Protein AF-A0A939DTU3-F1 (afdb_monomer_lite)

Structure (mmCIF, N/CA/C/O backbone):
data_AF-A0A939DTU3-F1
#
_entry.id   AF-A0A939DTU3-F1
#
loop_
_atom_site.group_PDB
_atom_site.id
_atom_site.type_symbol
_atom_site.label_atom_id
_atom_site.label_alt_id
_atom_site.label_comp_id
_atom_site.label_asym_id
_atom_site.label_entity_id
_atom_site.label_seq_id
_atom_site.pdbx_PDB_ins_code
_atom_site.Cartn_x
_atom_site.Cartn_y
_atom_site.Cartn_z
_atom_site.occupancy
_atom_site.B_iso_or_equiv
_atom_site.auth_seq_id
_atom_site.auth_comp_id
_atom_site.auth_asym_id
_atom_site.auth_atom_id
_atom_site.pdbx_PDB_model_num
ATOM 1 N N . MET A 1 1 ? -8.371 29.350 4.666 1.00 39.81 1 MET A N 1
ATOM 2 C CA . MET A 1 1 ? -8.059 27.941 4.347 1.00 39.81 1 MET A CA 1
ATOM 3 C C . MET A 1 1 ? -9.380 27.213 4.183 1.00 39.81 1 MET A C 1
ATOM 5 O O . MET A 1 1 ? -10.179 27.266 5.108 1.00 39.81 1 MET A O 1
ATOM 9 N N . SER A 1 2 ? -9.665 26.665 2.997 1.00 49.03 2 SER A N 1
ATOM 10 C CA . SER A 1 2 ? -10.863 25.835 2.794 1.00 49.03 2 SER A CA 1
ATOM 11 C C . SER A 1 2 ? -10.689 24.526 3.569 1.00 49.03 2 SER A C 1
ATOM 13 O O . SER A 1 2 ? -9.553 24.080 3.730 1.00 49.03 2 SER A O 1
ATOM 15 N N . ALA A 1 3 ? -11.773 23.953 4.092 1.00 54.25 3 ALA A N 1
ATOM 16 C CA . ALA A 1 3 ? -11.692 22.657 4.754 1.00 54.25 3 ALA A CA 1
ATOM 17 C C . ALA A 1 3 ? -11.237 21.600 3.726 1.00 54.25 3 ALA A C 1
ATOM 19 O O . ALA A 1 3 ? -11.767 21.603 2.610 1.00 54.25 3 ALA A O 1
ATOM 20 N N . PRO A 1 4 ? -10.262 20.745 4.072 1.00 59.47 4 PRO A N 1
ATOM 21 C CA . PRO A 1 4 ? -9.786 19.695 3.178 1.00 59.47 4 PRO A CA 1
ATOM 22 C C . PRO A 1 4 ? -10.954 18.791 2.769 1.00 59.47 4 PRO A C 1
ATOM 24 O O . PRO A 1 4 ? -11.796 18.439 3.602 1.00 59.47 4 PRO A O 1
ATOM 27 N N . ARG A 1 5 ? -11.065 18.489 1.473 1.00 64.00 5 ARG A N 1
ATOM 28 C CA . ARG A 1 5 ? -12.196 17.722 0.930 1.00 64.00 5 ARG A CA 1
ATOM 29 C C . ARG A 1 5 ? -12.068 16.246 1.313 1.00 64.00 5 ARG A C 1
ATOM 31 O O . ARG A 1 5 ? -10.968 15.728 1.457 1.00 64.00 5 ARG A O 1
ATOM 38 N N . ASP A 1 6 ? -13.194 15.539 1.416 1.00 54.84 6 ASP A N 1
ATOM 39 C CA . ASP A 1 6 ? -13.248 14.138 1.880 1.00 54.84 6 ASP A CA 1
ATOM 40 C C . ASP A 1 6 ? -12.370 13.149 1.080 1.00 54.84 6 ASP A C 1
ATOM 42 O O . ASP A 1 6 ? -12.068 12.062 1.570 1.00 54.84 6 ASP A O 1
ATOM 46 N N . TRP A 1 7 ? -11.954 13.505 -0.139 1.00 59.81 7 TRP A N 1
ATOM 47 C CA . TRP A 1 7 ? -11.075 12.693 -0.985 1.00 59.81 7 TRP A CA 1
ATOM 48 C C . TRP A 1 7 ? -9.574 12.912 -0.731 1.00 59.81 7 TRP A C 1
ATOM 50 O O . TRP A 1 7 ? -8.773 12.185 -1.310 1.00 59.81 7 TRP A O 1
ATOM 60 N N . GLU A 1 8 ? -9.188 13.858 0.131 1.00 67.75 8 GLU A N 1
ATOM 61 C CA . GLU A 1 8 ? -7.785 14.146 0.482 1.00 67.75 8 GLU A CA 1
ATOM 62 C C . GLU A 1 8 ? -7.236 13.189 1.558 1.00 67.75 8 GLU A C 1
ATOM 64 O O . GLU A 1 8 ? -6.025 13.052 1.721 1.00 67.75 8 GLU A O 1
ATOM 69 N N . PHE A 1 9 ? -8.105 12.481 2.293 1.00 78.50 9 PHE A N 1
ATOM 70 C CA . PHE A 1 9 ? -7.690 11.602 3.390 1.00 78.50 9 PHE A CA 1
ATOM 71 C C . PHE A 1 9 ? -8.004 10.130 3.129 1.00 78.50 9 PHE A C 1
ATOM 73 O O . PHE A 1 9 ? -9.106 9.762 2.724 1.00 78.50 9 PHE A O 1
ATOM 80 N N . ARG A 1 10 ? -7.047 9.258 3.475 1.00 83.81 10 ARG A N 1
ATOM 81 C CA . ARG A 1 10 ? -7.217 7.793 3.420 1.00 83.81 10 ARG A CA 1
ATOM 82 C C . ARG A 1 10 ? -8.316 7.295 4.367 1.00 83.81 10 ARG A C 1
ATOM 84 O O . ARG A 1 10 ? -9.022 6.350 4.036 1.00 83.81 10 ARG A O 1
ATOM 91 N N . PHE A 1 11 ? -8.474 7.936 5.525 1.00 82.56 11 PHE A N 1
ATOM 92 C CA . PHE A 1 11 ? -9.548 7.702 6.496 1.00 82.56 11 PHE A CA 1
ATOM 93 C C . PHE A 1 11 ? -9.659 8.905 7.455 1.00 82.56 11 PHE A C 1
ATOM 95 O O . PHE A 1 11 ? -8.809 9.796 7.457 1.00 82.56 11 PHE A O 1
ATOM 102 N N . ARG A 1 12 ? -10.714 8.935 8.267 1.00 81.12 12 ARG A N 1
ATOM 103 C CA . ARG A 1 12 ? -11.112 10.003 9.190 1.00 81.12 12 ARG A CA 1
ATOM 104 C C . ARG A 1 12 ? -11.209 9.453 10.612 1.00 81.12 12 ARG A C 1
ATOM 106 O O . ARG A 1 12 ? -11.465 8.268 10.823 1.00 81.12 12 ARG A O 1
ATOM 113 N N . CYS A 1 13 ? -11.149 10.345 11.600 1.00 80.38 13 CYS A N 1
ATOM 114 C CA . CYS A 1 13 ? -11.390 9.992 13.007 1.00 80.38 13 CYS A CA 1
ATOM 115 C C . CYS A 1 13 ? -12.804 9.439 13.276 1.00 80.38 13 CYS A C 1
ATOM 117 O O . CYS A 1 13 ? -13.043 8.872 14.339 1.00 80.38 13 CYS A O 1
ATOM 119 N N . ALA A 1 14 ? -13.739 9.622 12.335 1.00 80.62 14 ALA A N 1
ATOM 120 C CA . ALA A 1 14 ? -15.076 9.038 12.391 1.00 80.62 14 ALA A CA 1
ATOM 121 C C . ALA A 1 14 ? -15.072 7.521 12.139 1.00 80.62 14 ALA A C 1
ATOM 123 O O . ALA A 1 14 ? -15.961 6.831 12.623 1.00 80.62 14 ALA A O 1
ATOM 124 N N . GLU A 1 15 ? -14.093 7.007 11.386 1.00 81.38 15 GLU A N 1
ATOM 125 C CA . GLU A 1 15 ? -14.000 5.579 11.058 1.00 81.38 15 GLU A CA 1
ATOM 126 C C . GLU A 1 15 ? -13.094 4.826 12.031 1.00 81.38 15 GLU A C 1
ATOM 128 O O . GLU A 1 15 ? -13.397 3.693 12.390 1.00 81.38 15 GLU A O 1
ATOM 133 N N . LEU A 1 16 ? -12.029 5.472 12.513 1.00 82.50 16 LEU A N 1
ATOM 134 C CA . LEU A 1 16 ? -11.208 4.953 13.602 1.00 82.50 16 LEU A CA 1
ATOM 135 C C . LEU A 1 16 ? -10.844 6.088 14.556 1.00 82.50 16 LEU A C 1
ATOM 137 O O . LEU A 1 16 ? -10.200 7.064 14.163 1.00 82.50 16 LEU A O 1
ATOM 141 N N . SER A 1 17 ? -11.239 5.964 15.823 1.00 84.81 17 SER A N 1
ATOM 142 C CA . SER A 1 17 ? -10.909 6.988 16.814 1.00 84.81 17 SER A CA 1
ATOM 143 C C . SER A 1 17 ? -9.407 7.009 17.108 1.00 84.81 17 SER A C 1
ATOM 145 O O . SER A 1 17 ? -8.722 5.988 17.029 1.00 84.81 17 SER A O 1
ATOM 147 N N . PHE A 1 18 ? -8.890 8.165 17.531 1.00 84.06 18 PHE A N 1
ATOM 148 C CA . PHE A 1 18 ? -7.474 8.304 17.888 1.00 84.06 18 PHE A CA 1
ATOM 149 C C . PHE A 1 18 ? -7.040 7.328 18.999 1.00 84.06 18 PHE A C 1
ATOM 151 O O . PHE A 1 18 ? -5.942 6.773 18.965 1.00 84.06 18 PHE A O 1
ATOM 158 N N . VAL A 1 19 ? -7.931 7.083 19.966 1.00 87.69 19 VAL A N 1
ATOM 159 C CA . VAL A 1 19 ? -7.699 6.172 21.099 1.00 87.69 19 VAL A CA 1
ATOM 160 C C . VAL A 1 19 ? -7.534 4.723 20.636 1.00 87.69 19 VAL A C 1
ATOM 162 O O . VAL A 1 19 ? -6.779 3.974 21.249 1.00 87.69 19 VAL A O 1
ATOM 165 N N . GLN A 1 20 ? -8.201 4.337 19.547 1.00 85.94 20 GLN A N 1
ATOM 166 C CA . GLN A 1 20 ? -8.070 3.008 18.949 1.00 85.94 20 GLN A CA 1
ATOM 167 C C . GLN A 1 20 ? -6.860 2.938 18.011 1.00 85.94 20 GLN A C 1
ATOM 169 O O . GLN A 1 20 ? -6.030 2.039 18.140 1.00 85.94 20 GLN A O 1
ATOM 174 N N . ILE A 1 21 ? -6.694 3.930 17.128 1.00 89.88 21 ILE A N 1
ATOM 175 C CA . ILE A 1 21 ? -5.698 3.844 16.057 1.00 89.88 21 ILE A CA 1
ATOM 176 C C . ILE A 1 21 ? -4.262 3.868 16.554 1.00 89.88 21 ILE A C 1
ATOM 178 O O . ILE A 1 21 ? -3.417 3.181 15.993 1.00 89.88 21 ILE A O 1
ATOM 182 N N . VAL A 1 22 ? -3.951 4.643 17.595 1.00 90.81 22 VAL A N 1
ATOM 183 C CA . VAL A 1 22 ? -2.562 4.787 18.046 1.00 90.81 22 VAL A CA 1
AT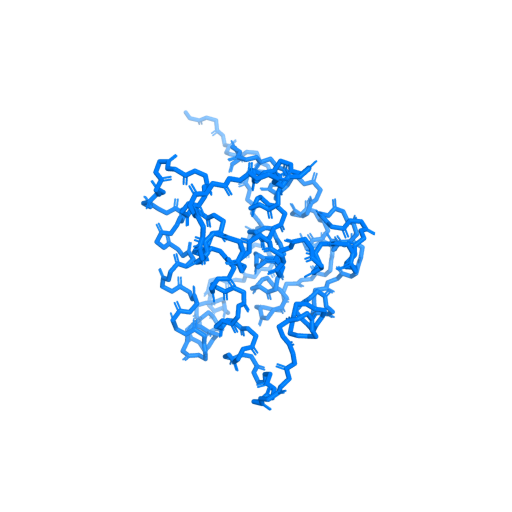OM 184 C C . VAL A 1 22 ? -2.014 3.468 18.607 1.00 90.81 22 VAL A C 1
ATOM 186 O O . VAL A 1 22 ? -0.939 3.050 18.167 1.00 90.81 22 VAL A O 1
ATOM 189 N N . PRO A 1 23 ? -2.710 2.762 19.521 1.00 92.81 23 PRO A N 1
ATOM 190 C CA . PRO A 1 23 ? -2.283 1.437 19.963 1.00 92.81 23 PRO A CA 1
ATOM 191 C C . PRO A 1 23 ? -2.168 0.412 18.828 1.00 92.81 23 PRO A C 1
ATOM 193 O O . PRO A 1 23 ? -1.176 -0.322 18.782 1.00 92.81 23 PRO A O 1
ATOM 196 N N . ASP A 1 24 ? -3.150 0.364 17.923 1.00 91.94 24 ASP A N 1
ATOM 197 C CA . ASP A 1 24 ? -3.149 -0.556 16.777 1.00 91.94 24 ASP A CA 1
ATOM 198 C C . ASP A 1 24 ? -1.972 -0.272 15.840 1.00 91.94 24 ASP A C 1
ATOM 200 O O . ASP A 1 24 ? -1.208 -1.176 15.489 1.00 91.94 24 ASP A O 1
ATOM 204 N N . TRP A 1 25 ? -1.735 1.004 15.544 1.00 92.69 25 TRP A N 1
ATOM 205 C CA . TRP A 1 25 ? -0.605 1.460 14.749 1.00 92.69 25 TRP A CA 1
ATOM 206 C C . TRP A 1 25 ? 0.737 1.092 15.376 1.00 92.69 25 TRP A C 1
ATOM 208 O O . TRP A 1 25 ? 1.630 0.608 14.684 1.00 92.69 25 TRP A O 1
ATOM 218 N N . ILE A 1 26 ? 0.900 1.277 16.689 1.00 93.00 26 ILE A N 1
ATOM 219 C CA . ILE A 1 26 ? 2.141 0.910 17.381 1.00 93.00 26 ILE A CA 1
ATOM 220 C C . ILE A 1 26 ? 2.395 -0.598 17.269 1.00 93.00 26 ILE A C 1
ATOM 222 O O . ILE A 1 26 ? 3.539 -1.001 17.043 1.00 93.00 26 ILE A O 1
ATOM 226 N N . ARG A 1 27 ? 1.358 -1.438 17.404 1.00 93.00 27 ARG A N 1
ATOM 227 C CA . ARG A 1 27 ? 1.483 -2.896 17.237 1.00 93.00 27 ARG A CA 1
ATOM 228 C C . ARG A 1 27 ? 1.892 -3.266 15.815 1.00 93.00 27 ARG A C 1
ATOM 230 O O . ARG A 1 27 ? 2.867 -3.996 15.645 1.00 93.00 27 ARG A O 1
ATOM 237 N N . LEU A 1 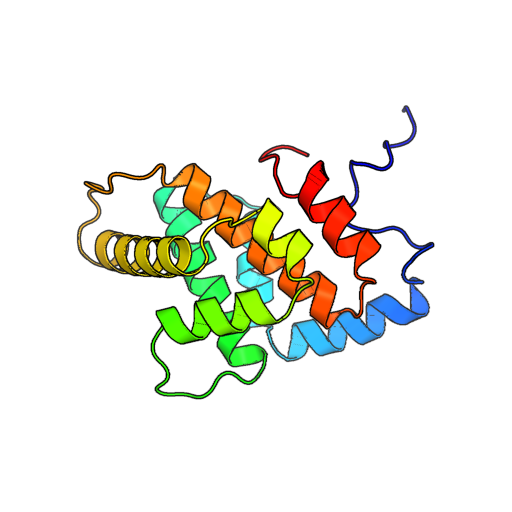28 ? 1.200 -2.725 14.815 1.00 93.06 28 LEU A N 1
ATOM 238 C CA . LEU A 1 28 ? 1.507 -2.956 13.404 1.00 93.06 28 LEU A CA 1
ATOM 239 C C . LEU A 1 28 ? 2.929 -2.497 13.058 1.00 93.06 28 LEU A C 1
ATOM 241 O O . LEU A 1 28 ? 3.726 -3.268 12.524 1.00 93.06 28 LEU A O 1
ATOM 245 N N . ARG A 1 29 ? 3.297 -1.275 13.456 1.00 92.19 29 ARG A N 1
ATOM 246 C CA . ARG A 1 29 ? 4.636 -0.723 13.227 1.00 92.19 29 ARG A CA 1
ATOM 247 C C . ARG A 1 29 ? 5.727 -1.563 13.886 1.00 92.19 29 ARG A C 1
ATOM 249 O O . ARG A 1 29 ? 6.804 -1.667 13.322 1.00 92.19 29 ARG A O 1
ATOM 256 N N . ARG A 1 30 ? 5.495 -2.152 15.064 1.00 92.19 30 ARG A N 1
ATOM 257 C CA . ARG A 1 30 ? 6.486 -3.043 15.697 1.00 92.19 30 ARG A CA 1
ATOM 258 C C . ARG A 1 30 ? 6.691 -4.339 14.911 1.00 92.19 30 ARG A C 1
ATOM 260 O O . ARG A 1 30 ? 7.820 -4.807 14.852 1.00 92.19 30 ARG A O 1
ATOM 267 N N . ARG A 1 31 ? 5.634 -4.893 14.309 1.00 91.81 31 ARG A N 1
ATOM 268 C CA . ARG A 1 31 ? 5.709 -6.114 13.484 1.00 91.81 31 ARG A CA 1
ATOM 269 C C . ARG A 1 31 ? 6.412 -5.877 12.145 1.00 91.81 31 ARG A C 1
ATOM 271 O O . ARG A 1 31 ? 7.146 -6.741 11.688 1.00 91.81 31 ARG A O 1
ATOM 278 N N . ALA A 1 32 ? 6.216 -4.704 11.544 1.00 92.56 32 ALA A N 1
ATOM 279 C CA . ALA A 1 32 ? 6.735 -4.359 10.219 1.00 92.56 32 ALA A CA 1
ATOM 280 C C . ALA A 1 32 ? 7.634 -3.105 10.243 1.00 92.56 32 ALA A C 1
ATOM 282 O O . ALA A 1 32 ? 7.522 -2.232 9.381 1.00 92.56 32 ALA A O 1
ATOM 283 N N . ALA A 1 33 ? 8.505 -2.983 11.252 1.00 90.00 33 ALA A N 1
ATOM 284 C CA . ALA A 1 33 ? 9.263 -1.753 11.510 1.00 90.00 33 ALA A CA 1
ATOM 285 C C . ALA A 1 33 ? 10.126 -1.319 10.318 1.00 90.00 33 ALA A C 1
ATOM 287 O O . ALA A 1 33 ? 10.091 -0.146 9.942 1.00 90.00 33 ALA A O 1
ATOM 288 N N . ASP A 1 34 ? 10.841 -2.260 9.700 1.00 90.75 34 ASP A N 1
ATOM 289 C CA . ASP A 1 34 ? 11.734 -1.985 8.571 1.00 90.75 34 ASP A CA 1
ATOM 290 C C . ASP A 1 34 ? 10.955 -1.502 7.345 1.00 90.75 34 ASP A C 1
ATOM 292 O O . ASP A 1 34 ? 11.286 -0.469 6.761 1.00 90.75 34 ASP A O 1
ATOM 296 N N . ALA A 1 35 ? 9.851 -2.183 7.023 1.00 92.94 35 ALA A N 1
ATOM 297 C CA . ALA A 1 35 ? 8.961 -1.789 5.938 1.00 92.94 35 ALA A CA 1
ATOM 298 C C . ALA A 1 35 ? 8.377 -0.390 6.170 1.00 92.94 35 ALA A C 1
ATOM 300 O O . ALA A 1 35 ? 8.453 0.466 5.292 1.00 92.94 35 ALA A O 1
ATOM 301 N N . CYS A 1 36 ? 7.846 -0.128 7.368 1.00 91.88 36 CYS A N 1
ATOM 302 C CA . CYS A 1 36 ? 7.265 1.165 7.716 1.00 91.88 36 CYS A CA 1
ATOM 303 C C . CYS A 1 36 ? 8.298 2.296 7.650 1.00 91.88 36 CYS A C 1
ATOM 305 O O . CYS A 1 36 ? 8.005 3.353 7.096 1.00 91.88 36 CYS A O 1
ATOM 307 N N . ASN A 1 37 ? 9.504 2.098 8.188 1.00 92.19 37 ASN A N 1
ATOM 308 C CA . ASN A 1 37 ? 10.540 3.132 8.183 1.00 92.19 37 ASN A CA 1
ATOM 309 C C . ASN A 1 37 ? 10.919 3.539 6.752 1.00 92.19 37 ASN A C 1
ATOM 311 O O . ASN A 1 37 ? 10.958 4.732 6.452 1.00 92.19 37 ASN A O 1
ATOM 315 N N . VAL A 1 38 ? 11.136 2.565 5.861 1.00 92.69 38 VAL A N 1
ATOM 316 C CA . VAL A 1 38 ? 11.456 2.844 4.453 1.00 92.69 38 VAL A CA 1
ATOM 317 C C . VAL A 1 38 ? 10.253 3.455 3.736 1.00 92.69 38 VAL A C 1
ATOM 319 O O . VAL A 1 38 ? 10.404 4.468 3.057 1.00 92.69 38 VAL A O 1
ATOM 322 N N . PHE A 1 39 ? 9.049 2.911 3.927 1.00 93.12 39 PHE A N 1
ATOM 323 C CA . PHE A 1 39 ? 7.844 3.398 3.255 1.00 93.12 39 PHE A CA 1
ATOM 324 C C . PHE A 1 39 ? 7.509 4.846 3.613 1.00 93.12 39 PHE A C 1
ATOM 326 O O . PHE A 1 39 ? 7.269 5.661 2.729 1.00 93.12 39 PHE A O 1
ATOM 333 N N . PHE A 1 40 ? 7.524 5.212 4.897 1.00 89.06 40 PHE A N 1
ATOM 334 C CA . PHE A 1 40 ? 7.277 6.603 5.284 1.00 89.06 40 PHE A CA 1
ATOM 335 C C . PHE A 1 40 ? 8.450 7.514 4.939 1.00 89.06 40 PHE A C 1
ATOM 337 O O . PHE A 1 40 ? 8.219 8.673 4.607 1.00 89.06 40 PHE A O 1
ATOM 344 N N . GLY A 1 41 ? 9.682 6.996 4.932 1.00 87.19 41 GLY A N 1
ATOM 345 C CA . GLY A 1 41 ? 10.825 7.699 4.354 1.00 87.19 41 GLY A CA 1
ATOM 346 C C . GLY A 1 41 ? 10.566 8.076 2.895 1.00 87.19 41 GLY A C 1
ATOM 347 O O . GLY A 1 41 ? 10.722 9.237 2.534 1.00 87.19 41 GLY A O 1
ATOM 348 N N . LEU A 1 42 ? 10.050 7.142 2.091 1.00 87.19 42 LEU A N 1
ATOM 349 C CA . LEU A 1 42 ? 9.620 7.415 0.720 1.00 87.19 42 LEU A CA 1
ATOM 350 C C . LEU A 1 42 ? 8.472 8.417 0.649 1.00 87.19 42 LEU A C 1
ATOM 352 O O . LEU A 1 42 ? 8.395 9.136 -0.327 1.00 87.19 42 LEU A O 1
ATOM 356 N N . GLN A 1 43 ? 7.572 8.505 1.626 1.00 82.31 43 GLN A N 1
ATOM 357 C CA . GLN A 1 43 ? 6.481 9.486 1.568 1.00 82.31 43 GLN A CA 1
ATOM 358 C C . GLN A 1 43 ? 6.94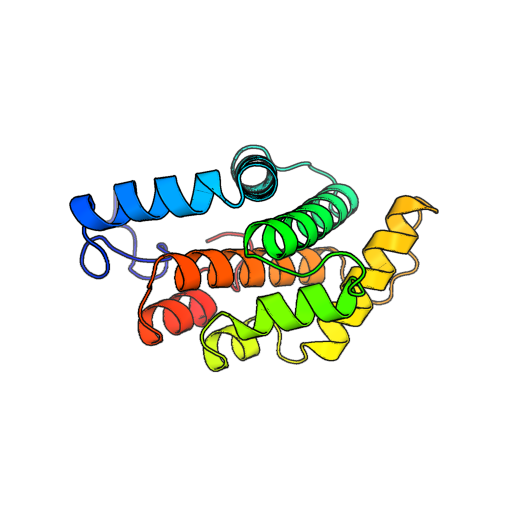4 10.903 1.932 1.00 82.31 43 GLN A C 1
ATOM 360 O O . GLN A 1 43 ? 6.537 11.857 1.272 1.00 82.31 43 GLN A O 1
ATOM 365 N N . TYR A 1 44 ? 7.806 11.041 2.944 1.00 79.50 44 TYR A N 1
ATOM 366 C CA . TYR A 1 44 ? 8.233 12.341 3.476 1.00 79.50 44 TYR A CA 1
ATOM 367 C C . TYR A 1 44 ? 9.534 12.876 2.861 1.00 79.50 44 TYR A C 1
ATOM 369 O O . TYR A 1 44 ? 9.750 14.085 2.848 1.00 79.50 44 TYR A O 1
ATOM 377 N N . ALA A 1 45 ? 10.397 12.000 2.347 1.00 80.94 45 ALA A N 1
ATOM 378 C CA . ALA A 1 45 ? 11.695 12.327 1.761 1.00 80.94 45 ALA A CA 1
ATOM 379 C C . ALA A 1 45 ? 11.921 11.503 0.479 1.00 80.94 45 ALA A C 1
ATOM 381 O O . ALA A 1 45 ? 12.775 10.617 0.414 1.00 80.94 45 ALA A O 1
ATOM 382 N N . ARG A 1 46 ? 11.110 11.792 -0.548 1.00 72.19 46 ARG A N 1
ATOM 383 C CA . ARG A 1 46 ? 11.097 11.079 -1.837 1.00 72.19 46 ARG A CA 1
ATOM 384 C C . ARG A 1 46 ? 12.443 11.184 -2.570 1.00 72.19 46 ARG A C 1
ATOM 386 O O . ARG A 1 46 ? 12.857 12.299 -2.890 1.00 72.19 46 ARG A O 1
ATOM 393 N N . PRO A 1 47 ? 13.084 10.057 -2.940 1.00 75.81 47 PRO A N 1
ATOM 394 C CA . PRO A 1 47 ? 14.155 10.064 -3.929 1.00 75.81 47 PRO A CA 1
ATOM 395 C C . PRO A 1 47 ? 13.666 10.628 -5.267 1.00 75.81 47 PRO A C 1
ATOM 397 O O . PRO A 1 47 ? 12.541 10.361 -5.706 1.00 75.81 47 PRO A O 1
ATOM 400 N N . THR A 1 48 ? 14.530 11.382 -5.941 1.00 77.25 48 THR A N 1
ATOM 401 C CA . THR A 1 48 ? 14.204 12.023 -7.223 1.00 77.25 48 THR A CA 1
ATOM 402 C C . THR A 1 48 ? 14.067 11.015 -8.367 1.00 77.25 48 THR A C 1
ATOM 404 O O . THR A 1 48 ? 13.191 11.179 -9.216 1.00 77.25 48 THR A O 1
ATOM 407 N N . TYR A 1 49 ? 14.860 9.941 -8.362 1.00 85.25 49 TYR A N 1
ATOM 408 C CA . TYR A 1 49 ? 14.882 8.921 -9.420 1.00 85.25 49 TYR A CA 1
ATOM 409 C C . TYR A 1 49 ? 13.758 7.889 -9.270 1.00 85.25 49 TYR A C 1
ATOM 411 O O . TYR A 1 49 ? 13.536 7.363 -8.176 1.00 85.25 49 TYR A O 1
ATOM 419 N N . ALA A 1 50 ? 13.055 7.592 -10.366 1.00 83.94 50 ALA A N 1
ATOM 420 C CA . ALA A 1 50 ? 11.911 6.676 -10.375 1.00 83.94 50 ALA A CA 1
ATOM 421 C C . ALA A 1 50 ? 12.330 5.229 -10.096 1.00 83.94 50 ALA A C 1
ATOM 423 O O . ALA A 1 50 ? 11.678 4.534 -9.324 1.00 83.94 50 ALA A O 1
ATOM 424 N N . GLU A 1 51 ? 13.473 4.825 -10.632 1.00 86.19 51 GLU A N 1
ATOM 425 C CA . GLU A 1 51 ? 14.117 3.530 -10.449 1.00 86.19 51 GLU A CA 1
ATOM 426 C C . GLU A 1 51 ? 14.423 3.281 -8.969 1.00 86.19 51 GLU A C 1
ATOM 428 O O . GLU A 1 51 ? 14.114 2.225 -8.418 1.00 86.19 51 GLU A O 1
ATOM 433 N N . ALA A 1 52 ? 14.977 4.292 -8.289 1.00 89.56 52 ALA A N 1
ATOM 434 C CA . ALA A 1 52 ? 15.271 4.216 -6.862 1.00 89.56 52 ALA A CA 1
ATOM 435 C C . ALA A 1 52 ? 13.986 4.086 -6.033 1.00 89.56 52 ALA A C 1
ATOM 437 O O . ALA A 1 52 ? 13.940 3.291 -5.094 1.00 89.56 52 ALA A O 1
ATOM 438 N N . ARG A 1 53 ? 12.928 4.830 -6.389 1.00 89.75 53 ARG A N 1
ATOM 439 C CA . ARG A 1 53 ? 11.619 4.698 -5.731 1.00 89.75 53 ARG A CA 1
ATOM 440 C C . ARG A 1 53 ? 11.030 3.304 -5.937 1.00 89.75 53 ARG A C 1
ATOM 442 O O . ARG A 1 53 ? 10.607 2.693 -4.958 1.00 89.75 53 ARG A O 1
ATOM 449 N N . LEU A 1 54 ? 11.062 2.782 -7.165 1.00 91.56 54 LEU A N 1
ATOM 450 C CA . LEU A 1 54 ? 10.545 1.454 -7.485 1.00 91.56 54 LEU A CA 1
ATOM 451 C C . LEU A 1 54 ? 11.305 0.355 -6.728 1.00 91.56 54 LEU A C 1
ATOM 453 O O . LEU A 1 54 ? 10.696 -0.542 -6.145 1.00 91.56 54 LEU A O 1
ATOM 457 N N . LEU A 1 55 ? 12.635 0.439 -6.682 1.00 91.88 55 LEU A N 1
ATOM 458 C CA . LEU A 1 55 ? 13.453 -0.516 -5.941 1.00 91.88 55 LEU A CA 1
ATOM 459 C C . LEU A 1 55 ? 13.136 -0.480 -4.439 1.00 91.88 55 LEU A C 1
ATOM 461 O O . LEU A 1 55 ? 12.950 -1.526 -3.818 1.00 91.88 55 LEU A O 1
ATOM 465 N N . LEU A 1 56 ? 13.029 0.714 -3.853 1.00 93.25 56 LEU A N 1
ATOM 466 C CA . LEU A 1 56 ? 12.726 0.870 -2.431 1.00 93.25 56 LEU A CA 1
ATOM 467 C C . LEU A 1 56 ? 11.306 0.404 -2.090 1.00 93.25 56 LEU A C 1
ATOM 469 O O . LEU A 1 56 ? 11.129 -0.275 -1.080 1.00 93.25 56 LEU A O 1
ATOM 473 N N . VAL A 1 57 ? 10.300 0.689 -2.922 1.00 94.25 57 VAL A N 1
ATOM 474 C CA . VAL A 1 57 ? 8.934 0.199 -2.674 1.00 94.25 57 VAL A CA 1
ATOM 475 C C . VAL A 1 57 ? 8.839 -1.323 -2.846 1.00 94.25 57 VAL A C 1
ATOM 477 O O . VAL A 1 57 ? 8.127 -1.986 -2.091 1.00 94.25 57 VAL A O 1
ATOM 480 N N . ALA A 1 58 ? 9.615 -1.911 -3.763 1.00 94.56 58 ALA A N 1
ATOM 481 C CA . ALA A 1 58 ? 9.726 -3.361 -3.908 1.00 94.56 58 ALA A CA 1
ATOM 482 C C . ALA A 1 58 ? 10.321 -4.023 -2.650 1.00 94.56 58 ALA A C 1
ATOM 484 O O . ALA A 1 58 ? 9.842 -5.084 -2.236 1.00 94.56 58 ALA A O 1
ATOM 485 N N . ILE A 1 59 ? 11.324 -3.384 -2.031 1.00 93.12 59 ILE A N 1
ATOM 486 C CA . ILE A 1 59 ? 11.920 -3.797 -0.748 1.00 93.12 59 ILE A CA 1
ATOM 487 C C . ILE A 1 59 ? 10.901 -3.664 0.388 1.00 93.12 59 ILE A C 1
ATOM 489 O O . ILE A 1 59 ? 10.765 -4.581 1.197 1.00 93.12 59 ILE A O 1
ATOM 493 N N . VAL A 1 60 ? 10.145 -2.562 0.434 1.00 95.94 60 VAL A N 1
ATOM 494 C CA . VAL A 1 60 ? 9.065 -2.372 1.416 1.00 95.94 60 VAL A CA 1
ATOM 495 C C . VAL A 1 60 ? 8.041 -3.496 1.317 1.00 95.94 60 VAL A C 1
ATOM 497 O O . VAL A 1 60 ? 7.669 -4.053 2.345 1.00 95.94 60 VAL A O 1
ATOM 500 N N . ALA A 1 61 ? 7.596 -3.851 0.108 1.00 95.31 61 ALA A N 1
ATOM 501 C CA . ALA A 1 61 ? 6.641 -4.939 -0.086 1.00 95.31 61 ALA A CA 1
ATOM 502 C C . ALA A 1 61 ? 7.193 -6.275 0.446 1.00 95.31 61 ALA A C 1
ATOM 504 O O . ALA A 1 61 ? 6.490 -7.014 1.133 1.00 95.31 61 ALA A O 1
ATOM 505 N N . GLU A 1 62 ? 8.470 -6.577 0.202 1.00 93.25 62 GLU A N 1
ATOM 506 C CA . GLU A 1 62 ? 9.099 -7.780 0.755 1.00 93.25 62 GLU A CA 1
ATOM 507 C C . GLU A 1 62 ? 9.123 -7.771 2.286 1.00 93.25 62 GLU A C 1
ATOM 509 O O . GLU A 1 62 ? 8.626 -8.705 2.919 1.00 93.25 62 GLU A O 1
ATOM 514 N N . ALA A 1 63 ? 9.651 -6.696 2.873 1.00 93.50 63 ALA A N 1
ATOM 515 C CA . ALA A 1 63 ? 9.780 -6.548 4.317 1.00 93.50 63 ALA A CA 1
ATOM 516 C C . ALA A 1 63 ? 8.413 -6.557 5.019 1.00 93.50 63 ALA A C 1
ATOM 518 O O . ALA A 1 63 ? 8.274 -7.128 6.100 1.00 93.50 63 ALA A O 1
ATOM 519 N N . LEU A 1 64 ? 7.387 -5.968 4.398 1.00 94.88 64 LEU A N 1
ATOM 520 C CA . LEU A 1 64 ? 6.027 -5.966 4.926 1.00 94.88 64 LEU A CA 1
ATOM 521 C C . LEU A 1 64 ? 5.438 -7.375 4.913 1.00 94.88 64 LEU A C 1
ATOM 523 O O . LEU A 1 64 ? 4.890 -7.808 5.921 1.00 94.88 64 LEU A O 1
ATOM 527 N N . SER A 1 65 ? 5.592 -8.114 3.810 1.00 93.94 65 SER A N 1
ATOM 528 C CA . SER A 1 65 ? 5.119 -9.499 3.730 1.00 93.94 65 SER A CA 1
ATOM 529 C C . SER A 1 65 ? 5.743 -10.374 4.820 1.00 93.94 65 SER A C 1
ATOM 531 O O . SER A 1 65 ? 5.026 -11.128 5.475 1.00 93.94 65 SER A O 1
ATOM 533 N N . VAL A 1 66 ? 7.048 -10.227 5.069 1.00 90.50 66 VAL A N 1
ATOM 534 C CA . VAL A 1 66 ? 7.747 -10.935 6.153 1.00 90.50 66 VAL A CA 1
ATOM 535 C C . VAL A 1 66 ? 7.219 -10.501 7.527 1.00 90.50 66 VAL A C 1
ATOM 537 O O . VAL A 1 66 ? 6.829 -11.349 8.328 1.00 90.50 66 VAL A O 1
ATOM 540 N N . GLY A 1 67 ? 7.118 -9.194 7.792 1.00 90.50 67 GLY A N 1
ATOM 541 C CA . GLY A 1 67 ? 6.637 -8.667 9.077 1.00 90.50 67 GLY A CA 1
ATOM 542 C C . GLY A 1 67 ? 5.195 -9.061 9.426 1.00 90.50 67 GLY A C 1
ATOM 543 O O . GLY A 1 67 ? 4.834 -9.163 10.602 1.00 90.50 67 GLY A O 1
ATOM 544 N N . LEU A 1 68 ? 4.363 -9.333 8.417 1.00 89.81 68 LEU A N 1
ATOM 545 C CA . LEU A 1 68 ? 2.985 -9.795 8.601 1.00 89.81 68 LEU A CA 1
ATOM 546 C C . LEU A 1 68 ? 2.855 -11.316 8.783 1.00 89.81 68 LEU A C 1
ATOM 548 O O . LEU A 1 68 ? 1.746 -11.801 8.991 1.00 89.81 68 LEU A O 1
ATOM 552 N N . GLY A 1 69 ? 3.966 -12.058 8.815 1.00 83.50 69 GLY A N 1
ATOM 553 C CA . GLY A 1 69 ? 3.979 -13.507 9.033 1.00 83.50 69 GLY A CA 1
ATOM 554 C C . GLY A 1 69 ? 4.102 -14.331 7.751 1.00 83.50 69 GLY A C 1
ATOM 555 O O . GLY A 1 69 ? 3.780 -15.518 7.755 1.00 83.50 69 GLY A O 1
ATOM 556 N N . GLY A 1 70 ? 4.559 -13.726 6.651 1.00 75.38 70 GLY A N 1
ATOM 557 C CA . GLY A 1 70 ? 4.934 -14.463 5.449 1.00 75.38 70 GLY A CA 1
ATOM 558 C C . GLY A 1 70 ? 6.044 -15.473 5.749 1.00 75.38 70 GLY A C 1
ATOM 559 O O . GLY A 1 70 ? 7.013 -15.160 6.434 1.00 75.38 70 GLY A O 1
ATOM 560 N N . THR A 1 71 ? 5.909 -16.693 5.233 1.00 68.12 71 THR A N 1
ATOM 561 C CA . THR A 1 71 ? 6.890 -17.764 5.445 1.00 68.12 71 THR A CA 1
ATOM 562 C C . THR A 1 71 ? 8.206 -17.508 4.707 1.00 68.12 71 THR A C 1
ATOM 564 O O . THR A 1 71 ? 8.236 -17.128 3.526 1.00 68.12 71 THR A O 1
ATOM 567 N N . ASP A 1 72 ? 9.313 -17.790 5.391 1.00 59.81 72 ASP A N 1
ATOM 568 C CA . ASP A 1 72 ? 10.642 -17.849 4.788 1.00 59.81 72 ASP A CA 1
ATOM 569 C C . ASP A 1 72 ? 10.686 -18.909 3.674 1.00 59.81 72 ASP A C 1
ATOM 571 O O . ASP A 1 72 ? 9.987 -19.921 3.715 1.00 59.81 72 ASP A O 1
ATOM 575 N N . GLY A 1 73 ? 11.467 -18.654 2.620 1.00 64.25 73 GLY A N 1
ATOM 576 C CA . GLY A 1 73 ? 11.583 -19.558 1.464 1.00 64.25 73 GLY A CA 1
ATOM 577 C C . GLY A 1 73 ? 10.444 -19.486 0.434 1.00 64.25 73 GLY A C 1
ATOM 578 O O . GLY A 1 73 ? 10.557 -20.073 -0.640 1.00 64.25 73 GLY A O 1
ATOM 579 N N . VAL A 1 74 ? 9.378 -18.723 0.694 1.00 81.25 74 VAL A N 1
ATOM 580 C CA . VAL A 1 74 ? 8.345 -18.427 -0.313 1.00 81.25 74 VAL A CA 1
ATOM 581 C C . VAL A 1 74 ? 8.901 -17.494 -1.399 1.00 81.25 74 VAL A C 1
ATOM 583 O O . VAL A 1 74 ? 9.706 -16.606 -1.120 1.00 81.25 74 VAL A O 1
ATOM 586 N N . SER A 1 75 ? 8.491 -17.685 -2.657 1.00 89.38 75 SER A N 1
ATOM 587 C CA . SER A 1 75 ? 8.943 -16.825 -3.758 1.00 89.38 75 SER A CA 1
ATOM 588 C C . SER A 1 75 ? 8.428 -15.388 -3.604 1.00 89.38 75 SER A C 1
ATOM 590 O O . SER A 1 75 ? 7.329 -15.161 -3.094 1.00 89.38 75 SER A O 1
ATOM 592 N N . TYR A 1 76 ? 9.183 -14.406 -4.111 1.00 90.00 76 TYR A N 1
ATOM 593 C CA . TYR A 1 76 ? 8.787 -12.991 -4.067 1.00 90.00 76 TYR A CA 1
ATOM 594 C C . TYR A 1 76 ? 7.386 -12.761 -4.658 1.00 90.00 76 TYR A C 1
ATOM 596 O O . TYR A 1 76 ? 6.557 -12.085 -4.064 1.00 90.00 76 TYR A O 1
ATOM 604 N N . ARG A 1 77 ? 7.061 -13.417 -5.779 1.00 92.06 77 ARG A N 1
ATOM 605 C CA . ARG A 1 77 ? 5.740 -13.298 -6.423 1.00 92.06 77 ARG A CA 1
ATOM 606 C C . ARG A 1 77 ? 4.611 -13.812 -5.532 1.00 92.06 77 ARG A C 1
ATOM 608 O O . ARG A 1 77 ? 3.543 -13.215 -5.498 1.00 92.06 77 ARG A O 1
ATOM 615 N N . MET A 1 78 ? 4.846 -14.886 -4.782 1.00 92.12 78 MET A N 1
ATOM 616 C CA . MET A 1 78 ? 3.857 -15.411 -3.844 1.00 92.12 78 MET A CA 1
ATOM 617 C C . MET A 1 78 ? 3.686 -14.494 -2.622 1.00 92.12 78 MET A C 1
ATOM 619 O O . MET A 1 78 ? 2.560 -14.316 -2.168 1.00 92.12 78 MET A O 1
ATOM 623 N N . ARG A 1 79 ? 4.755 -13.831 -2.152 1.00 93.69 79 ARG A N 1
ATOM 624 C CA . ARG A 1 79 ? 4.650 -12.765 -1.135 1.00 93.69 79 ARG A CA 1
ATOM 625 C C . ARG A 1 79 ? 3.761 -11.617 -1.605 1.00 93.69 79 ARG A C 1
ATOM 627 O O . ARG A 1 79 ? 2.864 -11.205 -0.878 1.00 93.69 79 ARG A O 1
ATOM 634 N N . LEU A 1 80 ? 3.966 -11.149 -2.836 1.00 95.62 80 LEU A N 1
ATOM 635 C CA . LEU A 1 80 ? 3.167 -10.073 -3.429 1.00 95.62 80 LEU A CA 1
ATOM 636 C C . LEU A 1 80 ? 1.684 -10.444 -3.550 1.00 95.62 80 LEU A C 1
ATOM 638 O O . LEU A 1 80 ? 0.825 -9.660 -3.156 1.00 95.62 80 LEU A O 1
ATOM 642 N N . ARG A 1 81 ? 1.375 -11.658 -4.022 1.00 95.50 81 ARG A N 1
ATOM 643 C CA . ARG A 1 81 ? -0.007 -12.171 -4.041 1.00 95.50 81 ARG A CA 1
ATOM 644 C C . ARG A 1 81 ? -0.607 -12.231 -2.639 1.00 95.50 81 ARG A C 1
ATOM 646 O O . ARG A 1 81 ? -1.748 -11.830 -2.452 1.00 95.50 81 ARG A O 1
ATOM 653 N N . GLY A 1 82 ? 0.171 -12.702 -1.663 1.00 95.12 82 GLY A N 1
ATOM 654 C CA . GLY A 1 82 ? -0.234 -12.739 -0.261 1.00 95.12 82 GLY A CA 1
ATOM 655 C C . GLY A 1 82 ? -0.595 -11.353 0.265 1.00 95.12 82 GLY A C 1
ATOM 656 O O . GLY A 1 82 ? -1.646 -11.200 0.870 1.00 95.12 82 GLY A O 1
ATOM 657 N N . LEU A 1 83 ? 0.215 -10.335 -0.040 1.00 96.19 83 LEU A N 1
ATOM 658 C CA . LEU A 1 83 ? -0.102 -8.948 0.301 1.00 96.19 83 LEU A CA 1
ATOM 659 C C . LEU A 1 83 ? -1.387 -8.462 -0.371 1.00 96.19 83 LEU A C 1
ATOM 661 O O . LEU A 1 83 ? -2.224 -7.875 0.301 1.00 96.19 83 LEU A O 1
ATOM 665 N N . ALA A 1 84 ? -1.574 -8.725 -1.665 1.00 96.88 84 ALA A N 1
ATOM 666 C CA . ALA A 1 84 ? -2.780 -8.314 -2.387 1.00 96.88 84 ALA A CA 1
ATOM 667 C C . ALA A 1 84 ? -4.061 -9.016 -1.888 1.00 96.88 84 ALA A C 1
ATOM 669 O O . ALA A 1 84 ? -5.162 -8.507 -2.083 1.00 96.88 84 ALA A O 1
ATOM 670 N N . ALA A 1 85 ? -3.934 -10.160 -1.214 1.00 96.56 85 ALA A N 1
ATOM 671 C CA . ALA A 1 85 ? -5.058 -10.881 -0.622 1.00 96.56 85 ALA A CA 1
ATOM 672 C C . ALA A 1 85 ? -5.518 -10.321 0.740 1.00 96.56 85 ALA A C 1
ATOM 674 O O . ALA A 1 85 ? -6.593 -10.696 1.201 1.00 96.56 85 ALA A O 1
ATOM 675 N N . ILE A 1 86 ? -4.730 -9.455 1.396 1.00 96.69 86 ILE A N 1
ATOM 676 C CA . ILE A 1 86 ? -5.065 -8.908 2.725 1.00 96.69 86 ILE A CA 1
ATOM 677 C C . ILE A 1 86 ? -6.209 -7.876 2.651 1.00 96.69 86 ILE A C 1
ATOM 679 O O . ILE A 1 86 ? -7.140 -7.977 3.452 1.00 96.69 86 ILE A O 1
ATOM 683 N N . PRO A 1 87 ? -6.185 -6.881 1.739 1.00 97.81 87 PRO A N 1
ATOM 684 C CA . PRO A 1 87 ? -7.211 -5.842 1.698 1.00 97.81 87 PRO A CA 1
ATOM 685 C C . PRO A 1 87 ? -8.509 -6.306 1.036 1.00 97.81 87 PRO A C 1
ATOM 687 O O . PRO A 1 87 ? -8.604 -7.397 0.468 1.00 97.81 87 PRO A O 1
ATOM 690 N N . ASP A 1 88 ? -9.517 -5.433 1.061 1.00 98.00 88 ASP A N 1
ATOM 691 C CA . ASP A 1 88 ? -10.734 -5.615 0.273 1.00 98.00 88 ASP A CA 1
ATOM 692 C C . ASP A 1 88 ? -10.392 -5.814 -1.215 1.00 98.00 88 ASP A C 1
ATOM 694 O O . ASP A 1 88 ? -9.668 -5.028 -1.829 1.00 98.00 88 ASP A O 1
ATOM 698 N N . GLN A 1 89 ? -10.920 -6.886 -1.804 1.00 96.88 89 GLN A N 1
ATOM 699 C CA . GLN A 1 89 ? -10.517 -7.314 -3.145 1.00 96.88 89 GLN A CA 1
ATOM 700 C C . GLN A 1 89 ? -11.004 -6.365 -4.246 1.00 96.88 89 GLN A C 1
ATOM 702 O O . GLN A 1 89 ? -10.354 -6.250 -5.283 1.00 96.88 89 GLN A O 1
ATOM 707 N N . GLN A 1 90 ? -12.094 -5.628 -4.015 1.00 96.19 90 GLN A N 1
ATOM 708 C CA . GLN A 1 90 ? -12.533 -4.592 -4.947 1.00 96.19 90 GLN A CA 1
ATOM 709 C C . GLN A 1 90 ? -11.602 -3.374 -4.887 1.00 96.19 90 GLN A C 1
ATOM 711 O O . GLN A 1 90 ? -11.239 -2.839 -5.932 1.00 96.19 90 GLN A O 1
ATOM 716 N N . ALA A 1 91 ? -11.157 -2.980 -3.689 1.00 96.00 91 ALA A N 1
ATOM 717 C CA . ALA A 1 91 ? -10.152 -1.929 -3.522 1.00 96.00 91 ALA A CA 1
ATOM 718 C C . ALA A 1 91 ? -8.818 -2.292 -4.204 1.00 96.00 91 ALA A C 1
ATOM 720 O O . ALA A 1 91 ? -8.154 -1.427 -4.771 1.00 96.00 91 ALA A O 1
ATOM 721 N N . ILE A 1 92 ? -8.440 -3.575 -4.193 1.00 96.75 92 ILE A N 1
ATOM 722 C CA . ILE A 1 92 ? -7.249 -4.066 -4.898 1.00 96.75 92 ILE A CA 1
ATOM 723 C C . ILE A 1 92 ? -7.434 -4.027 -6.410 1.00 96.75 92 ILE A C 1
ATOM 725 O O . ILE A 1 92 ? -6.571 -3.485 -7.094 1.00 96.75 92 ILE A O 1
ATOM 729 N N . ALA A 1 93 ? -8.563 -4.519 -6.926 1.00 94.75 93 ALA A N 1
ATOM 730 C CA . ALA A 1 93 ? -8.863 -4.478 -8.358 1.00 94.75 93 ALA A CA 1
ATOM 731 C C . ALA A 1 93 ? -8.850 -3.047 -8.926 1.00 94.75 93 ALA A C 1
ATOM 733 O O . ALA A 1 93 ? -8.530 -2.843 -10.095 1.00 94.75 93 ALA A O 1
ATOM 734 N N . ASP A 1 94 ? -9.154 -2.053 -8.089 1.00 92.88 94 ASP A N 1
ATOM 735 C CA . ASP A 1 94 ? -9.094 -0.642 -8.447 1.00 92.88 94 ASP A CA 1
ATOM 736 C C . ASP A 1 94 ? -7.667 -0.128 -8.699 1.00 92.88 94 ASP A C 1
ATOM 738 O O . ASP A 1 94 ? -7.476 0.692 -9.596 1.00 92.88 94 ASP A O 1
ATOM 742 N N . VAL A 1 95 ? -6.674 -0.580 -7.928 1.00 92.69 95 VAL A N 1
ATOM 743 C CA . VAL A 1 95 ? -5.279 -0.093 -8.017 1.00 92.69 95 VAL A CA 1
ATOM 744 C C . VAL A 1 95 ? -4.366 -1.032 -8.807 1.00 92.69 95 VAL A C 1
ATOM 746 O O . VAL A 1 95 ? -3.398 -0.591 -9.420 1.00 92.69 95 VAL A O 1
ATOM 749 N N . VAL A 1 96 ? -4.682 -2.326 -8.812 1.00 92.88 96 VAL A N 1
ATOM 750 C CA . VAL A 1 96 ? -3.980 -3.390 -9.531 1.00 92.88 96 VAL A CA 1
ATOM 751 C C . VAL A 1 96 ? -5.033 -4.342 -10.119 1.00 92.88 96 VAL A C 1
ATOM 753 O O . VAL A 1 96 ? -5.422 -5.313 -9.471 1.00 92.88 96 VAL A O 1
ATOM 756 N N . PRO A 1 97 ? -5.495 -4.095 -11.361 1.00 89.88 97 PRO A N 1
ATOM 757 C CA . PRO A 1 97 ? -6.526 -4.923 -11.995 1.00 89.88 97 PRO A CA 1
ATOM 758 C C . PRO A 1 97 ? -6.082 -6.367 -12.269 1.00 89.88 97 PRO A C 1
ATOM 760 O O . PRO A 1 97 ? -6.908 -7.273 -12.312 1.00 89.88 97 PRO A O 1
ATOM 763 N N . ASP A 1 98 ? -4.776 -6.583 -12.458 1.00 94.25 98 ASP A N 1
ATOM 764 C CA . ASP A 1 98 ? -4.170 -7.900 -12.667 1.00 94.25 98 ASP A CA 1
ATOM 765 C C . ASP A 1 98 ? -3.006 -8.103 -11.684 1.00 94.25 98 ASP A C 1
ATOM 767 O O . ASP A 1 98 ? -1.885 -7.623 -11.893 1.00 94.25 98 ASP A O 1
ATOM 771 N N . ILE A 1 99 ? -3.293 -8.830 -10.599 1.00 95.44 99 ILE A N 1
ATOM 772 C CA . ILE A 1 99 ? -2.341 -9.148 -9.524 1.00 95.44 99 ILE A CA 1
ATOM 773 C C . ILE A 1 99 ? -1.168 -9.979 -10.059 1.00 95.44 99 ILE A C 1
ATOM 775 O O . ILE A 1 99 ? -0.030 -9.803 -9.620 1.00 95.44 99 ILE A O 1
ATOM 779 N N . GLU A 1 100 ? -1.412 -10.873 -11.018 1.00 94.50 100 GLU A N 1
ATOM 780 C CA . GLU A 1 100 ? -0.378 -11.747 -11.568 1.00 94.50 100 GLU A CA 1
ATOM 781 C C . GLU A 1 100 ? 0.599 -10.989 -12.454 1.00 94.50 100 GLU A C 1
ATOM 783 O O . GLU A 1 100 ? 1.815 -11.215 -12.379 1.00 94.50 100 GLU A O 1
ATOM 788 N N . ALA A 1 101 ? 0.078 -10.077 -13.275 1.00 92.44 101 ALA A N 1
ATOM 789 C CA . ALA A 1 101 ? 0.894 -9.167 -14.058 1.00 92.44 101 ALA A CA 1
ATOM 790 C C . ALA A 1 101 ? 1.691 -8.225 -13.162 1.00 92.44 101 ALA A C 1
ATOM 792 O O . ALA A 1 101 ? 2.909 -8.172 -13.293 1.00 92.44 101 ALA A O 1
ATOM 793 N N . TRP A 1 102 ? 1.053 -7.570 -12.193 1.00 95.12 102 TRP A N 1
ATOM 794 C CA . TRP A 1 102 ? 1.757 -6.705 -11.245 1.00 95.12 102 TRP A CA 1
ATOM 795 C C . TRP A 1 102 ? 2.873 -7.445 -10.495 1.00 95.12 102 TRP A C 1
ATOM 797 O O . TRP A 1 102 ? 4.014 -6.983 -10.478 1.00 95.12 102 TRP A O 1
ATOM 807 N N . ALA A 1 103 ? 2.598 -8.637 -9.954 1.00 95.50 103 ALA A N 1
ATOM 808 C CA . ALA A 1 103 ? 3.606 -9.410 -9.237 1.00 95.50 103 ALA A CA 1
ATOM 809 C C . ALA A 1 103 ? 4.758 -9.871 -10.147 1.00 95.50 103 ALA A C 1
ATOM 811 O O . ALA A 1 103 ? 5.908 -9.963 -9.709 1.00 95.50 103 ALA A O 1
ATOM 812 N N . ARG A 1 104 ? 4.470 -10.182 -11.420 1.00 93.56 104 ARG A N 1
ATOM 813 C CA . ARG A 1 104 ? 5.488 -10.492 -12.437 1.00 93.56 104 ARG A CA 1
ATOM 814 C C . ARG A 1 104 ? 6.392 -9.304 -12.707 1.00 93.56 104 ARG A C 1
ATOM 816 O O . ARG A 1 104 ? 7.611 -9.467 -12.723 1.00 93.56 104 ARG A O 1
ATOM 823 N N . ASP A 1 105 ? 5.779 -8.157 -12.943 1.00 92.19 105 ASP A N 1
ATOM 824 C CA . ASP A 1 105 ? 6.452 -6.975 -13.452 1.00 92.19 105 ASP A CA 1
ATOM 825 C C . ASP A 1 105 ? 7.288 -6.343 -12.340 1.00 92.19 105 ASP A C 1
ATOM 827 O O . ASP A 1 105 ? 8.457 -6.047 -12.566 1.00 92.19 105 ASP A O 1
ATOM 831 N N . LEU A 1 106 ? 6.773 -6.295 -11.104 1.00 93.38 106 LEU A N 1
ATOM 832 C CA . LEU A 1 106 ? 7.541 -5.865 -9.933 1.00 93.38 106 LEU A CA 1
ATOM 833 C C . LEU A 1 106 ? 8.736 -6.783 -9.658 1.00 93.38 106 LEU A C 1
ATOM 835 O O . LEU A 1 106 ? 9.836 -6.303 -9.396 1.00 93.38 106 LEU A O 1
ATOM 839 N N . HIS A 1 107 ? 8.561 -8.105 -9.771 1.00 92.19 107 HIS A N 1
ATOM 840 C CA . HIS A 1 107 ? 9.673 -9.049 -9.632 1.00 92.19 107 HIS A CA 1
ATOM 841 C C . HIS A 1 107 ? 10.746 -8.843 -10.710 1.00 92.19 107 HIS A C 1
ATOM 843 O O . HIS A 1 107 ? 11.938 -8.859 -1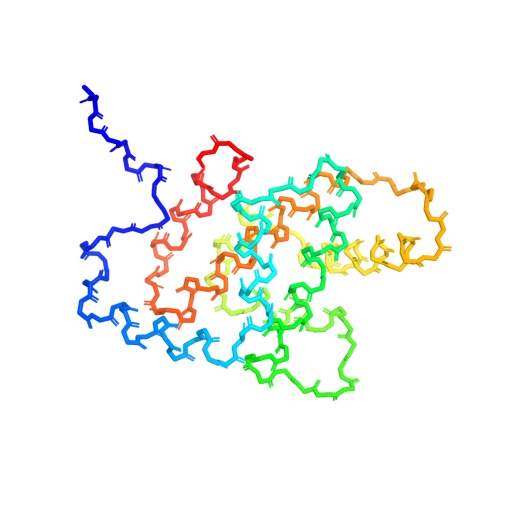0.402 1.00 92.19 107 HIS A O 1
ATOM 849 N N . ARG A 1 108 ? 10.332 -8.658 -11.972 1.00 89.81 108 ARG A N 1
ATOM 850 C CA . ARG A 1 108 ? 11.249 -8.410 -13.089 1.00 89.81 108 ARG A CA 1
ATOM 851 C C . ARG A 1 108 ? 11.992 -7.093 -12.887 1.00 89.81 108 ARG A C 1
ATOM 853 O O . ARG A 1 108 ? 13.215 -7.115 -12.890 1.00 89.81 108 ARG A O 1
ATOM 860 N N . ALA A 1 109 ? 11.275 -5.998 -12.652 1.00 88.81 109 ALA A N 1
ATOM 861 C CA . ALA A 1 109 ? 11.858 -4.673 -12.481 1.00 88.81 109 ALA A CA 1
ATOM 862 C C . ALA A 1 109 ? 12.839 -4.635 -11.302 1.00 88.81 109 ALA A C 1
ATOM 864 O O . ALA A 1 109 ? 13.968 -4.181 -11.462 1.00 88.81 109 ALA A O 1
ATOM 865 N N . ARG A 1 110 ? 12.477 -5.222 -10.149 1.00 87.25 110 ARG A N 1
ATOM 866 C CA . ARG A 1 110 ? 13.385 -5.349 -8.996 1.00 87.25 110 ARG A CA 1
ATOM 867 C C . ARG A 1 110 ? 14.694 -6.046 -9.377 1.00 87.25 110 ARG A C 1
ATOM 869 O O . ARG A 1 110 ? 15.762 -5.576 -9.002 1.00 87.25 110 ARG A O 1
ATOM 876 N N . ASN A 1 111 ? 14.620 -7.159 -10.109 1.00 86.50 111 ASN A N 1
ATOM 877 C CA . ASN A 1 111 ? 15.810 -7.917 -10.498 1.00 86.50 111 ASN A CA 1
ATOM 878 C C . ASN A 1 111 ? 16.634 -7.183 -11.570 1.00 86.50 111 ASN A C 1
ATOM 880 O O . ASN A 1 111 ? 17.856 -7.159 -11.476 1.00 86.50 111 ASN A O 1
ATOM 884 N N . THR A 1 112 ? 15.993 -6.549 -12.556 1.00 82.88 112 THR A N 1
ATOM 885 C CA . THR A 1 112 ? 16.686 -5.768 -13.593 1.00 82.88 112 THR A CA 1
ATOM 886 C C . THR A 1 112 ? 17.417 -4.571 -12.991 1.00 82.88 112 THR A C 1
ATOM 888 O O . THR A 1 112 ? 18.605 -4.385 -13.265 1.00 82.88 112 THR A O 1
ATOM 891 N N . LEU A 1 113 ? 16.749 -3.804 -12.124 1.00 81.12 113 LEU A N 1
ATOM 892 C CA . LEU A 1 113 ? 17.323 -2.638 -11.449 1.00 81.12 113 LEU A CA 1
ATOM 893 C C . LEU A 1 113 ? 18.459 -3.021 -10.498 1.00 81.12 113 LEU A C 1
ATOM 895 O O . LEU A 1 113 ? 19.458 -2.311 -10.424 1.00 81.12 113 LEU A O 1
ATOM 899 N N . ALA A 1 114 ? 18.347 -4.165 -9.817 1.00 69.31 114 ALA A N 1
ATOM 900 C CA . ALA A 1 114 ? 19.403 -4.673 -8.946 1.00 69.31 114 ALA A CA 1
ATOM 901 C C . ALA A 1 114 ? 20.666 -5.122 -9.705 1.00 69.31 114 ALA A C 1
ATOM 903 O O . ALA A 1 114 ? 21.739 -5.182 -9.105 1.00 69.31 114 ALA A O 1
ATOM 904 N N . HIS A 1 115 ? 20.555 -5.451 -10.997 1.00 64.44 115 HIS A N 1
ATOM 905 C CA . HIS A 1 115 ? 21.654 -6.047 -11.762 1.00 64.44 115 HIS A CA 1
ATOM 906 C C . HIS A 1 115 ? 22.205 -5.186 -12.902 1.00 64.44 115 HIS A C 1
ATOM 908 O O . HIS A 1 115 ? 23.366 -5.371 -13.256 1.00 64.44 115 HIS A O 1
ATOM 914 N N . THR A 1 116 ? 21.429 -4.260 -13.475 1.00 55.25 116 THR A N 1
ATOM 915 C CA . THR A 1 116 ? 21.778 -3.695 -14.795 1.00 55.25 116 THR A CA 1
ATOM 916 C C . THR A 1 116 ? 21.723 -2.173 -14.891 1.00 55.25 116 THR A C 1
ATOM 918 O O . THR A 1 116 ? 22.330 -1.631 -15.805 1.00 55.25 116 THR A O 1
ATOM 921 N N . GLY A 1 117 ? 21.053 -1.459 -13.978 1.00 51.41 117 GLY A N 1
ATOM 922 C CA . GLY A 1 117 ? 20.984 0.015 -14.007 1.00 51.41 117 GLY A CA 1
ATOM 923 C C . GLY A 1 117 ? 20.447 0.637 -15.311 1.00 51.41 117 GLY A C 1
ATOM 924 O O . GLY A 1 117 ? 20.528 1.850 -15.468 1.00 51.41 117 GLY A O 1
ATOM 925 N N . ASN A 1 118 ? 19.927 -0.175 -16.236 1.00 50.66 118 ASN A N 1
ATOM 926 C CA . ASN A 1 118 ? 19.405 0.213 -17.541 1.00 50.66 118 ASN A CA 1
ATOM 927 C C . ASN A 1 118 ? 18.058 -0.491 -17.728 1.00 50.66 118 ASN A C 1
ATOM 929 O O . ASN A 1 118 ? 17.982 -1.715 -17.586 1.00 50.66 118 ASN A O 1
ATOM 933 N N . ASP A 1 119 ? 17.007 0.287 -17.975 1.00 52.72 119 ASP A N 1
ATOM 934 C CA . ASP A 1 119 ? 15.626 -0.190 -17.994 1.00 52.72 119 ASP A CA 1
ATOM 935 C C . ASP A 1 119 ? 15.142 -0.383 -19.439 1.00 52.72 119 ASP A C 1
ATOM 937 O O . ASP A 1 119 ? 14.762 0.567 -20.114 1.00 52.72 119 ASP A O 1
ATOM 941 N N . ASP A 1 120 ? 15.138 -1.635 -19.904 1.00 48.75 120 ASP A N 1
ATOM 942 C CA . ASP A 1 120 ? 14.377 -2.074 -21.089 1.00 48.75 120 ASP A CA 1
ATOM 943 C C . ASP A 1 120 ? 12.971 -2.582 -20.681 1.00 48.75 120 ASP A C 1
ATOM 945 O O . ASP A 1 120 ? 12.354 -3.404 -21.363 1.00 48.75 120 ASP A O 1
ATOM 949 N N . ALA A 1 121 ? 12.453 -2.171 -19.516 1.00 52.84 121 ALA A N 1
ATOM 950 C CA . ALA A 1 121 ? 11.140 -2.601 -19.049 1.00 52.84 121 ALA A CA 1
ATOM 951 C C . ALA A 1 121 ? 10.011 -1.886 -19.820 1.00 52.84 121 ALA A C 1
ATOM 953 O O . ALA A 1 121 ? 9.773 -0.698 -19.655 1.00 52.84 121 ALA A O 1
ATOM 954 N N . GLU A 1 122 ? 9.263 -2.658 -20.614 1.00 53.03 122 GLU A N 1
ATOM 955 C CA . GLU A 1 122 ? 8.060 -2.294 -21.394 1.00 53.03 122 GLU A CA 1
ATOM 956 C C . GLU A 1 122 ? 6.915 -1.590 -20.624 1.00 53.03 122 GLU A C 1
ATOM 958 O O . GLU A 1 122 ? 5.909 -1.233 -21.237 1.00 53.03 122 GLU A O 1
ATOM 963 N N . ARG A 1 123 ? 7.011 -1.398 -19.301 1.00 59.00 123 ARG A N 1
ATOM 964 C CA . ARG A 1 123 ? 5.955 -0.803 -18.463 1.00 59.00 123 ARG A CA 1
ATOM 965 C C . ARG A 1 123 ? 6.499 0.401 -17.707 1.00 59.00 123 ARG A C 1
ATOM 967 O O . ARG A 1 123 ? 7.619 0.352 -17.210 1.00 59.00 123 ARG A O 1
ATOM 974 N N . ASP A 1 124 ? 5.690 1.451 -17.587 1.00 79.62 124 ASP A N 1
ATOM 975 C CA . ASP A 1 124 ? 6.082 2.678 -16.898 1.00 79.62 124 ASP A CA 1
ATOM 976 C C . ASP A 1 124 ? 6.440 2.383 -15.424 1.00 79.62 124 ASP A C 1
ATOM 978 O O . ASP A 1 124 ? 5.592 2.001 -14.611 1.00 79.62 124 ASP A O 1
ATOM 982 N N . ILE A 1 125 ? 7.725 2.544 -15.088 1.00 84.38 125 ILE A N 1
ATOM 983 C CA . ILE A 1 125 ? 8.311 2.399 -13.742 1.00 84.38 125 ILE A CA 1
ATOM 984 C C . ILE A 1 125 ? 7.494 3.189 -12.719 1.00 84.38 125 ILE A C 1
ATOM 986 O O . ILE A 1 125 ? 7.301 2.742 -11.585 1.00 84.38 125 ILE A O 1
ATOM 990 N N . PHE A 1 126 ? 7.002 4.359 -13.126 1.00 84.62 126 PHE A N 1
ATOM 991 C CA . PHE A 1 126 ? 6.200 5.232 -12.294 1.00 84.62 126 PHE A CA 1
ATOM 992 C C . PHE A 1 126 ? 4.831 4.629 -11.979 1.00 84.62 126 PHE A C 1
ATOM 994 O O . PHE A 1 126 ? 4.423 4.629 -10.818 1.00 84.62 126 PHE A O 1
ATOM 1001 N N . GLU A 1 127 ? 4.140 4.069 -12.974 1.00 87.38 127 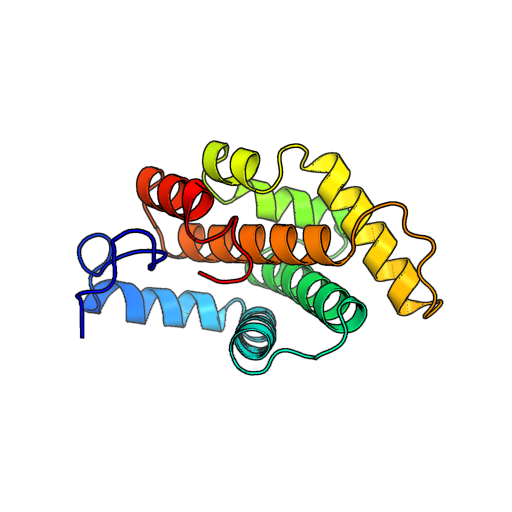GLU A N 1
ATOM 1002 C CA . GLU A 1 127 ? 2.857 3.392 -12.759 1.00 87.38 127 GLU A CA 1
ATOM 1003 C C . GLU A 1 127 ? 3.020 2.196 -11.820 1.00 87.38 127 GLU A C 1
ATOM 1005 O O . GLU A 1 127 ? 2.225 2.006 -10.898 1.00 87.38 127 GLU A O 1
ATOM 1010 N N . LEU A 1 128 ? 4.079 1.408 -12.019 1.00 91.00 128 LEU A N 1
ATOM 1011 C CA . LEU A 1 128 ? 4.362 0.239 -11.196 1.00 91.00 128 LEU A CA 1
ATOM 1012 C C . LEU A 1 128 ? 4.718 0.622 -9.750 1.00 91.00 128 LEU A C 1
ATOM 1014 O O . LEU A 1 128 ? 4.280 -0.049 -8.810 1.00 91.00 128 LEU A O 1
ATOM 1018 N N . GLU A 1 129 ? 5.464 1.710 -9.554 1.00 91.62 129 GLU A N 1
ATOM 1019 C CA . GLU A 1 129 ? 5.755 2.269 -8.232 1.00 91.62 129 GLU A CA 1
ATOM 1020 C C . GLU A 1 129 ? 4.478 2.761 -7.544 1.00 91.62 129 GLU A C 1
ATOM 1022 O O . GLU A 1 129 ? 4.187 2.329 -6.427 1.00 91.62 129 GLU A O 1
ATOM 1027 N N . CYS A 1 130 ? 3.667 3.570 -8.232 1.00 89.88 130 CYS A N 1
ATOM 1028 C CA . CYS A 1 130 ? 2.409 4.099 -7.702 1.00 89.88 130 CYS A CA 1
ATOM 1029 C C . CYS A 1 130 ? 1.432 2.978 -7.319 1.00 89.88 130 CYS A C 1
ATOM 1031 O O . CYS A 1 130 ? 0.851 2.994 -6.227 1.00 89.88 130 CYS A O 1
ATOM 1033 N N . ALA A 1 131 ? 1.277 1.972 -8.184 1.00 93.19 131 ALA A N 1
ATOM 1034 C CA . ALA A 1 131 ? 0.427 0.818 -7.922 1.00 93.19 131 ALA A CA 1
ATOM 1035 C C . ALA A 1 131 ? 0.913 0.034 -6.693 1.00 93.19 131 ALA A C 1
ATOM 1037 O O . ALA A 1 131 ? 0.124 -0.310 -5.812 1.00 93.19 131 ALA A O 1
ATOM 1038 N N . THR A 1 132 ? 2.225 -0.183 -6.570 1.00 95.12 132 THR A N 1
ATOM 1039 C CA . THR A 1 132 ? 2.809 -0.902 -5.427 1.00 95.12 132 THR A CA 1
ATOM 1040 C C . THR A 1 132 ? 2.654 -0.113 -4.123 1.00 95.12 132 THR A C 1
ATOM 1042 O O . THR A 1 132 ? 2.234 -0.675 -3.109 1.00 95.12 132 THR A O 1
ATOM 1045 N N . SER A 1 133 ? 2.905 1.199 -4.148 1.00 94.25 133 SER A N 1
ATOM 1046 C CA . SER A 1 133 ? 2.674 2.115 -3.022 1.00 94.25 133 SER A CA 1
ATOM 1047 C C . SER A 1 133 ? 1.205 2.116 -2.569 1.00 94.25 133 SER A C 1
ATOM 1049 O O . SER A 1 133 ? 0.911 2.172 -1.367 1.00 94.25 133 SER A O 1
ATOM 1051 N N . SER A 1 134 ? 0.275 2.000 -3.518 1.00 94.75 134 SER A N 1
ATOM 1052 C CA . SER A 1 134 ? -1.163 1.894 -3.254 1.00 94.75 134 SER A CA 1
ATOM 1053 C C . SER A 1 134 ? -1.532 0.573 -2.587 1.00 94.75 134 SER A C 1
ATOM 1055 O O . SER A 1 134 ? -2.230 0.585 -1.573 1.00 94.75 134 SER A O 1
ATOM 1057 N N . VAL A 1 135 ? -1.011 -0.555 -3.085 1.00 96.31 135 VAL A N 1
ATOM 1058 C CA . VAL A 1 135 ? -1.203 -1.875 -2.461 1.00 96.31 135 VAL A CA 1
ATOM 1059 C C . VAL A 1 135 ? -0.673 -1.880 -1.028 1.00 96.31 135 VAL A C 1
ATOM 1061 O O . VAL A 1 135 ? -1.387 -2.297 -0.122 1.00 96.31 135 VAL A O 1
ATOM 1064 N N . ILE A 1 136 ? 0.532 -1.353 -0.784 1.00 96.25 136 ILE A N 1
ATOM 1065 C CA . ILE A 1 136 ? 1.096 -1.248 0.573 1.00 96.25 136 ILE A CA 1
ATOM 1066 C C . ILE A 1 136 ? 0.192 -0.407 1.480 1.00 96.25 136 ILE A C 1
ATOM 1068 O O . ILE A 1 136 ? -0.082 -0.799 2.614 1.00 96.25 136 ILE A O 1
ATOM 1072 N N . SER A 1 137 ? -0.311 0.726 0.984 1.00 95.31 137 SER A N 1
ATOM 1073 C CA . SER A 1 137 ? -1.230 1.574 1.750 1.00 95.31 137 SER A CA 1
ATOM 1074 C C . SER A 1 137 ? -2.521 0.832 2.110 1.00 95.31 137 SER A C 1
ATOM 1076 O O . SER A 1 137 ? -2.958 0.909 3.256 1.00 95.31 137 SER A O 1
ATOM 1078 N N . LEU A 1 138 ? -3.097 0.070 1.173 1.00 96.38 138 LEU A N 1
ATOM 1079 C CA . LEU A 1 138 ? -4.283 -0.756 1.421 1.00 96.38 138 LEU A CA 1
ATOM 1080 C C . LEU A 1 138 ? -4.015 -1.876 2.429 1.00 96.38 138 LEU A C 1
ATOM 1082 O O . LEU A 1 138 ? -4.847 -2.107 3.302 1.00 96.38 138 LEU A O 1
ATOM 1086 N N . VAL A 1 139 ? -2.850 -2.527 2.371 1.00 97.00 139 VAL A N 1
ATOM 1087 C CA . VAL A 1 139 ? -2.444 -3.536 3.365 1.00 97.00 139 VAL A CA 1
ATOM 1088 C C . VAL A 1 139 ? -2.373 -2.924 4.759 1.00 97.00 139 VAL A C 1
ATOM 1090 O O . VAL A 1 139 ? -2.933 -3.479 5.700 1.00 97.00 139 VAL A O 1
ATOM 1093 N N . LEU A 1 140 ? -1.743 -1.755 4.901 1.00 95.19 140 LEU A N 1
ATOM 1094 C CA . LEU A 1 140 ? -1.674 -1.065 6.191 1.00 95.19 140 LEU A CA 1
ATOM 1095 C C . LEU A 1 140 ? -3.067 -0.669 6.697 1.00 95.19 140 LEU A C 1
ATOM 1097 O O . LEU A 1 140 ? -3.336 -0.789 7.888 1.00 95.19 140 LEU A O 1
ATOM 1101 N N . MET A 1 141 ? -3.962 -0.222 5.811 1.00 95.12 141 MET A N 1
ATOM 1102 C CA . MET A 1 141 ? -5.351 0.077 6.171 1.00 95.12 141 MET A CA 1
ATOM 1103 C C . MET A 1 141 ? -6.101 -1.177 6.637 1.00 95.12 141 MET A C 1
ATOM 1105 O O . MET A 1 141 ? -6.799 -1.125 7.648 1.00 95.12 141 MET A O 1
ATOM 1109 N N . ALA A 1 142 ? -5.944 -2.299 5.939 1.00 95.88 142 ALA A N 1
ATOM 1110 C CA . ALA A 1 142 ? -6.580 -3.561 6.297 1.00 95.88 142 ALA A CA 1
ATOM 1111 C C . ALA A 1 142 ? -6.068 -4.107 7.642 1.00 95.88 142 ALA A C 1
ATOM 1113 O O . ALA A 1 142 ? -6.874 -4.462 8.498 1.00 95.88 142 ALA A O 1
ATOM 1114 N N . GLU A 1 143 ? -4.753 -4.078 7.884 1.00 94.94 143 GLU A N 1
ATOM 1115 C CA . GLU A 1 143 ? 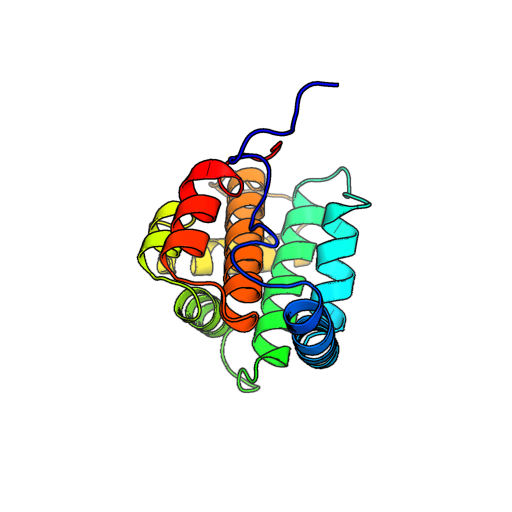-4.152 -4.478 9.169 1.00 94.94 143 GLU A CA 1
ATOM 1116 C C . GLU A 1 143 ? -4.542 -3.548 10.331 1.00 94.94 143 GLU A C 1
ATOM 1118 O O . GLU A 1 143 ? -4.549 -3.966 11.488 1.00 94.94 143 GLU A O 1
ATOM 1123 N N . LEU A 1 144 ? -4.893 -2.291 10.042 1.00 93.44 144 LEU A N 1
ATOM 1124 C CA . LEU A 1 144 ? -5.467 -1.353 11.013 1.00 93.44 144 LEU A CA 1
ATOM 1125 C C . LEU A 1 144 ? -6.972 -1.560 11.249 1.00 93.44 144 LEU A C 1
ATOM 1127 O O . LEU A 1 144 ? -7.577 -0.804 12.008 1.00 93.44 144 LEU A O 1
ATOM 1131 N N . GLY A 1 145 ? -7.588 -2.553 10.603 1.00 92.69 145 GLY A N 1
ATOM 1132 C CA . GLY A 1 145 ? -9.006 -2.865 10.761 1.00 92.69 145 GLY A CA 1
ATOM 1133 C C . GLY A 1 145 ? -9.940 -1.894 10.041 1.00 92.69 145 GLY A C 1
ATOM 1134 O O . GLY A 1 145 ? -11.102 -1.771 10.429 1.00 92.69 145 GLY A O 1
ATOM 1135 N N . MET A 1 146 ? -9.464 -1.189 9.007 1.00 93.69 146 MET A N 1
ATOM 1136 C CA . MET A 1 146 ? -10.310 -0.256 8.261 1.00 93.69 146 MET A CA 1
ATOM 1137 C C . MET A 1 146 ? -11.459 -0.994 7.560 1.00 93.69 146 MET A C 1
ATOM 1139 O O . MET A 1 146 ? -11.206 -1.982 6.862 1.00 93.69 146 MET A O 1
ATOM 1143 N N . PRO A 1 147 ? -12.705 -0.499 7.666 1.00 93.94 147 PRO A N 1
ATOM 1144 C CA . PRO A 1 147 ? -13.842 -1.070 6.957 1.00 93.94 147 PRO A CA 1
ATOM 1145 C C . PRO A 1 147 ? -13.643 -1.112 5.437 1.00 93.94 147 PRO A C 1
ATOM 1147 O O . PRO A 1 147 ? -12.975 -0.261 4.844 1.00 93.94 147 PRO A O 1
ATOM 1150 N N . ALA A 1 148 ? -14.256 -2.099 4.787 1.00 94.88 148 ALA A N 1
ATOM 1151 C CA . ALA A 1 148 ? -14.083 -2.343 3.358 1.00 94.88 148 ALA A CA 1
ATOM 1152 C C . ALA A 1 148 ? -14.524 -1.155 2.477 1.00 94.88 148 ALA A C 1
ATOM 1154 O O . ALA A 1 148 ? -13.896 -0.858 1.466 1.00 94.88 148 ALA A O 1
ATOM 1155 N N . ASP A 1 149 ? -15.574 -0.430 2.863 1.00 93.94 149 ASP A N 1
ATOM 1156 C CA . ASP A 1 149 ? -16.026 0.785 2.178 1.00 93.94 149 ASP A CA 1
ATOM 1157 C C . ASP A 1 149 ? -15.010 1.934 2.277 1.00 93.94 149 ASP A C 1
ATOM 1159 O O . ASP A 1 149 ? -14.819 2.661 1.302 1.00 93.94 149 ASP A O 1
ATOM 1163 N N . VAL A 1 150 ? -14.300 2.053 3.403 1.00 93.25 150 VAL A N 1
ATOM 1164 C CA . VAL A 1 150 ? -13.209 3.023 3.585 1.00 93.25 150 VAL A CA 1
ATOM 1165 C C . VAL A 1 150 ? -12.021 2.667 2.693 1.00 93.25 150 VAL A C 1
ATOM 1167 O O . VAL A 1 150 ? -11.482 3.544 2.018 1.00 93.25 150 VAL A O 1
ATOM 1170 N N . GLN A 1 151 ? -11.651 1.383 2.636 1.00 94.88 151 GLN A N 1
ATOM 1171 C CA . GLN A 1 151 ? -10.587 0.898 1.750 1.00 94.88 151 GLN A CA 1
ATOM 1172 C C . GLN A 1 151 ? -10.917 1.167 0.275 1.00 94.88 151 GLN A C 1
ATOM 1174 O O . GLN A 1 151 ? -10.098 1.741 -0.441 1.00 94.88 151 GLN A O 1
ATOM 1179 N N . ARG A 1 152 ? -12.137 0.833 -0.168 1.00 94.69 152 ARG A N 1
ATOM 1180 C CA . ARG A 1 152 ? -12.604 1.095 -1.541 1.00 94.69 152 ARG A CA 1
ATOM 1181 C C . ARG A 1 152 ? -12.629 2.582 -1.873 1.00 94.69 152 ARG A C 1
ATOM 1183 O O . ARG A 1 152 ? -12.160 2.977 -2.937 1.00 94.69 152 ARG A O 1
ATOM 1190 N N . ARG A 1 153 ? -13.121 3.423 -0.955 1.00 91.94 153 ARG A N 1
ATOM 1191 C CA . ARG A 1 153 ? -13.101 4.881 -1.130 1.00 91.94 153 ARG A CA 1
ATOM 1192 C C . ARG A 1 153 ? -11.674 5.363 -1.361 1.00 91.94 153 ARG A C 1
ATOM 1194 O O . ARG A 1 153 ? -11.423 5.992 -2.383 1.00 91.94 153 ARG A O 1
ATOM 1201 N N . ALA A 1 154 ? -10.745 5.003 -0.475 1.00 91.31 154 ALA A N 1
ATOM 1202 C CA . ALA A 1 154 ? -9.348 5.403 -0.597 1.00 91.31 154 ALA A CA 1
ATOM 1203 C C . ALA A 1 154 ? -8.711 4.918 -1.911 1.00 91.31 154 ALA A C 1
ATOM 1205 O O . ALA A 1 154 ? -8.048 5.705 -2.587 1.00 91.31 154 ALA A O 1
ATOM 1206 N N . ALA A 1 155 ? -8.960 3.666 -2.309 1.00 91.38 155 ALA A N 1
ATOM 1207 C CA . ALA A 1 155 ? -8.500 3.118 -3.585 1.00 91.38 155 ALA A CA 1
ATOM 1208 C C . ALA A 1 155 ? -9.019 3.920 -4.786 1.00 91.38 155 ALA A C 1
ATOM 1210 O O . ALA A 1 155 ? -8.265 4.208 -5.708 1.00 91.38 155 ALA A O 1
ATOM 1211 N N . SER A 1 156 ? -10.288 4.324 -4.769 1.00 87.56 156 SER A N 1
ATOM 1212 C CA . SER A 1 156 ? -10.907 5.067 -5.870 1.00 87.56 156 SER A CA 1
ATOM 1213 C C . SER A 1 156 ? -10.546 6.558 -5.927 1.00 87.56 156 SER A C 1
ATOM 1215 O O . SER A 1 156 ? -10.720 7.164 -6.982 1.00 87.56 156 SER A O 1
ATOM 1217 N N . THR A 1 157 ? -10.045 7.147 -4.831 1.00 83.50 157 THR A N 1
ATOM 1218 C CA . THR A 1 157 ? -9.775 8.593 -4.740 1.00 83.50 157 THR A CA 1
ATOM 1219 C C . THR A 1 157 ? -8.296 8.927 -4.554 1.00 83.50 157 THR A C 1
ATOM 1221 O O . THR A 1 157 ? -7.674 9.457 -5.463 1.00 83.50 157 THR A O 1
ATOM 1224 N N . VAL A 1 158 ? -7.736 8.621 -3.383 1.00 79.31 158 VAL A N 1
ATOM 1225 C CA . VAL A 1 158 ? -6.467 9.180 -2.876 1.00 79.31 158 VAL A CA 1
ATOM 1226 C C . VAL A 1 158 ? -5.262 8.275 -3.156 1.00 79.31 158 VAL A C 1
ATOM 1228 O O . VAL A 1 158 ? -4.118 8.655 -2.933 1.00 79.31 158 VAL A O 1
ATOM 1231 N N . LEU A 1 159 ? -5.494 7.035 -3.592 1.00 80.50 159 LEU A N 1
ATOM 1232 C CA . LEU A 1 159 ? -4.413 6.095 -3.911 1.00 80.50 159 LEU A CA 1
ATOM 1233 C C . LEU A 1 159 ? -4.112 6.033 -5.416 1.00 80.50 159 LEU A C 1
ATOM 1235 O O . LEU A 1 159 ? -2.969 5.812 -5.794 1.00 80.50 159 LEU A O 1
ATOM 1239 N N . LYS A 1 160 ? -5.096 6.298 -6.288 1.00 67.06 160 LYS A N 1
ATOM 1240 C CA . LYS A 1 160 ? -4.900 6.323 -7.753 1.00 67.06 160 LYS A CA 1
ATOM 1241 C C . LYS A 1 160 ? -4.103 7.531 -8.249 1.00 67.06 160 LYS A C 1
ATOM 1243 O O . LYS A 1 160 ? -3.550 7.486 -9.344 1.00 67.06 160 LYS A O 1
ATOM 1248 N N . THR A 1 161 ? -4.067 8.620 -7.486 1.00 52.72 161 THR A N 1
ATOM 1249 C CA . THR A 1 161 ? -3.392 9.858 -7.881 1.00 52.72 161 THR A CA 1
ATOM 1250 C C . THR A 1 161 ? -2.000 9.964 -7.264 1.00 52.72 161 THR A C 1
ATOM 1252 O O . THR A 1 161 ? -1.874 9.872 -6.045 1.00 52.72 161 THR A O 1
ATOM 1255 N N . PRO A 1 162 ? -0.952 10.277 -8.049 1.00 50.66 162 PRO A N 1
ATOM 1256 C CA . PRO A 1 162 ? 0.390 10.475 -7.499 1.00 50.66 162 PRO A CA 1
ATOM 1257 C C . PRO A 1 162 ? 0.536 11.729 -6.608 1.00 50.66 162 PRO A C 1
ATOM 1259 O O . PRO A 1 162 ? 1.586 11.916 -5.985 1.00 50.66 162 PRO A O 1
ATOM 1262 N N . TRP A 1 163 ? -0.498 12.585 -6.551 1.00 46.97 163 TRP A N 1
ATOM 1263 C CA . TRP A 1 163 ? -0.450 13.945 -5.987 1.00 46.97 163 TRP A CA 1
ATOM 1264 C C . TRP A 1 163 ? -1.694 14.366 -5.185 1.00 46.97 163 TRP A C 1
ATOM 1266 O O . TRP A 1 163 ? -2.003 15.555 -5.135 1.00 46.97 163 TRP A O 1
ATOM 1276 N N . SER A 1 164 ? -2.430 13.425 -4.596 1.00 35.25 164 SER A N 1
ATOM 1277 C CA . SER A 1 164 ? -3.452 13.767 -3.592 1.00 35.25 164 SER A CA 1
ATOM 1278 C C . SER A 1 164 ? -2.835 13.940 -2.212 1.00 35.25 164 SER A C 1
ATOM 1280 O O . SER A 1 164 ? -2.072 13.026 -1.818 1.00 35.25 164 SER A O 1
#

Radius of gyration: 15.66 Å; chains: 1; bounding box: 38×48×42 Å

Secondary structure (DSSP, 8-state):
-PPPPTTS-S--TTTS-HHHHHHHHHHHHHHTHHHHHHHHHHHHS--S-HHHHHHHHHHHHHHHHHHTTPPTT--HHHHHHHHHTSS-HHHHHHH-S-HHHHHHHHHHHHHHHHHHS----SS-HHHHHHHHHHHHHHHHHHHTT--HHHHHHHHHHTSS-TT-

Sequence (164 aa):
MSAPRDWEFRFRCAELSFVQIVPDWIRLRRRAADACNVFFGLQYARPTYAEARLLLVAIVAEALSVGLGGTDGVSYRMRLRGLAAIPDQQAIADVVPDIEAWARDLHRARNTLAHTGNDDAERDIFELECATSSVISLVLMAELGMPADVQRRAASTVLKTPWS

pLDDT: mean 84.91, std 14.02, range [35.25, 98.0]

Foldseek 3Di:
DDDDDPLQDLDDCVQPPPVLQVVLVVVLCVLLVVLVVLLVCCVPPNDPDLLVLLLSLLVSLVSSLVSVPNDPPDDSLVSQVVLCVQFQVLLLCLLPVDSNVLSVLSVVSNVCSVPPVDDPRPDDSNSSSLSSSLSVVRSSCSSSVGDNVSSNSNSNGVSNDPPD

Organism: NCBI:txid57043